Protein AF-A0A932GF82-F1 (afdb_monomer_lite)

Structure (mmCIF, N/CA/C/O backbone):
data_AF-A0A932GF82-F1
#
_entry.id   AF-A0A932GF82-F1
#
loop_
_atom_site.group_PDB
_atom_site.id
_atom_site.type_symbol
_atom_site.label_atom_id
_atom_site.label_alt_id
_atom_site.label_comp_id
_atom_site.label_asym_id
_atom_site.label_entity_id
_atom_site.label_seq_id
_atom_site.pdbx_PDB_ins_code
_atom_site.Cartn_x
_atom_site.Cartn_y
_atom_site.Cartn_z
_atom_site.occupancy
_atom_site.B_iso_or_equiv
_atom_site.auth_seq_id
_atom_site.auth_comp_id
_atom_site.auth_asym_id
_atom_site.auth_atom_id
_atom_site.pdbx_PDB_model_num
ATOM 1 N N . MET A 1 1 ? -33.566 8.924 21.864 1.00 50.59 1 MET A N 1
ATOM 2 C CA . MET A 1 1 ? -32.437 9.359 21.015 1.00 50.59 1 MET A CA 1
ATOM 3 C C . MET A 1 1 ? -31.172 8.900 21.712 1.00 50.59 1 MET A C 1
ATOM 5 O O . MET A 1 1 ? -31.029 9.195 22.888 1.00 50.59 1 MET A O 1
ATOM 9 N N . SER A 1 2 ? -30.337 8.097 21.062 1.00 61.16 2 SER A N 1
ATOM 10 C CA . SER A 1 2 ? -29.064 7.632 21.623 1.00 61.16 2 SER A CA 1
ATOM 11 C C . SER A 1 2 ? -28.004 8.714 21.428 1.00 61.16 2 SER A C 1
ATOM 13 O O . SER A 1 2 ? -27.697 9.072 20.293 1.00 61.16 2 SER A O 1
ATOM 15 N N . GLU A 1 3 ? -27.484 9.259 22.524 1.00 71.06 3 GLU A N 1
ATOM 16 C CA . GLU A 1 3 ? -26.398 10.238 22.507 1.00 71.06 3 GLU A CA 1
ATOM 17 C C . GLU A 1 3 ? -25.050 9.512 22.456 1.00 71.06 3 GLU A C 1
ATOM 19 O O . GLU A 1 3 ? -24.803 8.589 23.231 1.00 71.06 3 GLU A O 1
ATOM 24 N N . VAL A 1 4 ? -24.173 9.924 21.538 1.00 75.62 4 VAL A N 1
ATOM 25 C CA . VAL A 1 4 ? -22.788 9.444 21.505 1.00 75.62 4 VAL A CA 1
ATOM 26 C C . VAL A 1 4 ? -21.949 10.335 22.416 1.00 75.62 4 VAL A C 1
ATOM 28 O O . VAL A 1 4 ? -21.955 11.564 22.291 1.00 75.62 4 VAL A O 1
ATOM 31 N N . ILE A 1 5 ? -21.236 9.702 23.346 1.00 80.75 5 ILE A N 1
ATOM 32 C CA . ILE A 1 5 ? -20.314 10.350 24.276 1.00 80.75 5 ILE A CA 1
ATOM 33 C C . ILE A 1 5 ? -18.917 9.836 23.963 1.00 80.75 5 ILE A C 1
ATOM 35 O O . ILE A 1 5 ? -18.672 8.632 24.017 1.00 80.75 5 ILE A O 1
ATOM 39 N N . ASN A 1 6 ? -18.008 10.746 23.633 1.00 80.19 6 ASN A N 1
ATOM 40 C CA . ASN A 1 6 ? -16.603 10.404 23.487 1.00 80.19 6 ASN A CA 1
ATOM 41 C C . ASN A 1 6 ? -16.027 9.976 24.839 1.00 80.19 6 ASN A C 1
ATOM 43 O O . ASN A 1 6 ? -16.364 10.530 25.892 1.00 80.19 6 ASN A O 1
ATOM 47 N N . ALA A 1 7 ? -15.130 9.001 24.792 1.00 82.81 7 ALA A N 1
ATOM 48 C CA . ALA A 1 7 ? -14.485 8.452 25.966 1.00 82.81 7 ALA A CA 1
ATOM 49 C C . ALA A 1 7 ? -13.000 8.203 25.696 1.00 82.81 7 ALA A C 1
ATOM 51 O O . ALA A 1 7 ? -12.617 7.802 24.597 1.00 82.81 7 ALA A O 1
ATOM 52 N N . ILE A 1 8 ? -12.173 8.414 26.716 1.00 81.25 8 ILE A N 1
ATOM 53 C CA . ILE A 1 8 ? -10.731 8.174 26.685 1.00 81.25 8 ILE A CA 1
ATOM 54 C C . ILE A 1 8 ? -10.427 7.005 27.620 1.00 81.25 8 ILE A C 1
ATOM 56 O O . ILE A 1 8 ? -10.837 7.008 28.781 1.00 81.25 8 ILE A O 1
ATOM 60 N N . TYR A 1 9 ? -9.703 6.005 27.119 1.00 81.12 9 TYR A N 1
ATOM 61 C CA . TYR A 1 9 ? -9.178 4.925 27.951 1.00 81.12 9 TYR A CA 1
ATOM 62 C C . TYR A 1 9 ? -7.884 5.382 28.629 1.00 81.12 9 TYR A C 1
ATOM 64 O O . TYR A 1 9 ? -6.919 5.723 27.949 1.00 81.12 9 TYR A O 1
ATOM 72 N N . GLU A 1 10 ? -7.863 5.383 29.961 1.00 80.56 10 GLU A N 1
ATOM 73 C CA . GLU A 1 10 ? -6.721 5.869 30.751 1.00 80.56 10 GLU A CA 1
ATOM 74 C C . GLU A 1 10 ? -5.759 4.748 31.178 1.00 80.56 10 GLU A C 1
ATOM 76 O O . GLU A 1 10 ? -4.742 5.008 31.818 1.00 80.56 10 GLU A O 1
ATOM 81 N N . GLY A 1 11 ? -6.051 3.496 30.812 1.00 68.12 11 GLY A N 1
ATOM 82 C CA . GLY A 1 11 ? -5.336 2.325 31.321 1.00 68.12 11 GLY A CA 1
ATOM 83 C C . GLY A 1 11 ? -5.981 1.747 32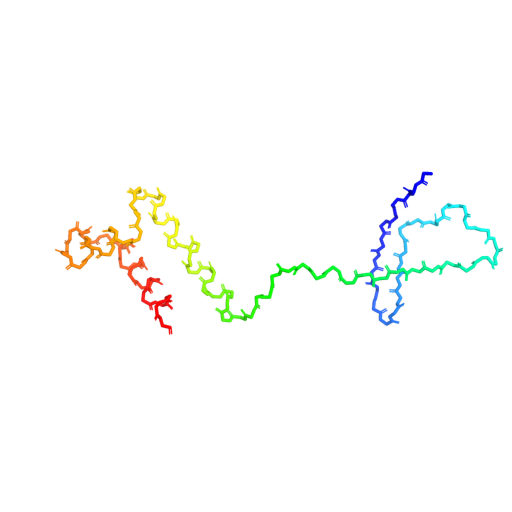.584 1.00 68.12 11 GLY A C 1
ATOM 84 O O . GLY A 1 11 ? -6.900 2.324 33.159 1.00 68.12 11 GLY A O 1
ATOM 85 N N . ASN A 1 12 ? -5.521 0.567 33.012 1.00 75.94 12 ASN A N 1
ATOM 86 C CA . ASN A 1 12 ? -5.965 -0.108 34.245 1.00 75.94 12 ASN A CA 1
ATOM 87 C C . ASN A 1 12 ? -7.489 -0.318 34.374 1.00 75.94 12 ASN A C 1
ATOM 89 O O . ASN A 1 12 ? -8.020 -0.358 35.480 1.00 75.94 12 ASN A O 1
ATOM 93 N N . GLY A 1 13 ? -8.205 -0.450 33.252 1.00 73.00 13 GLY A N 1
ATOM 94 C CA . GLY A 1 13 ? -9.662 -0.623 33.257 1.00 73.00 13 GLY A CA 1
ATOM 95 C C . GLY A 1 13 ? -10.463 0.658 33.520 1.00 73.00 13 GLY A C 1
ATOM 96 O O . GLY A 1 13 ? -11.676 0.574 33.700 1.00 73.00 13 GLY A O 1
ATOM 97 N N . LEU A 1 14 ? -9.821 1.832 33.520 1.00 75.25 14 LEU A N 1
ATOM 98 C CA . LEU A 1 14 ? -10.482 3.126 33.689 1.00 75.25 14 LEU A CA 1
ATOM 99 C C . LEU A 1 14 ? -10.806 3.775 32.339 1.00 75.25 14 LEU A C 1
ATOM 101 O O . LEU A 1 14 ? -9.976 3.834 31.428 1.00 75.25 14 LEU A O 1
ATOM 105 N N . VAL A 1 15 ? -12.028 4.293 32.227 1.00 82.25 15 VAL A N 1
ATOM 106 C CA . VAL A 1 15 ? -12.529 5.031 31.063 1.00 82.25 15 VAL A CA 1
ATOM 107 C C . VAL A 1 15 ? -13.083 6.365 31.549 1.00 82.25 15 VAL A C 1
ATOM 109 O O . VAL A 1 15 ? -13.990 6.391 32.381 1.00 82.25 15 VAL A O 1
ATOM 112 N N . ARG A 1 16 ? -12.563 7.472 31.013 1.00 81.50 16 ARG A N 1
ATOM 113 C CA . ARG A 1 16 ? -13.061 8.824 31.282 1.00 81.50 16 ARG A CA 1
ATOM 114 C C . ARG A 1 16 ? -14.001 9.258 30.167 1.00 81.50 16 ARG A C 1
ATOM 116 O O . ARG A 1 16 ? -13.605 9.284 29.005 1.00 81.50 16 ARG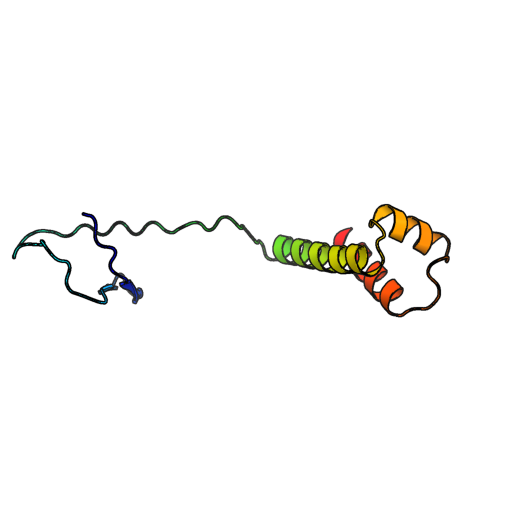 A O 1
ATOM 123 N N . LEU A 1 17 ? -15.226 9.629 30.520 1.00 85.56 17 LEU A N 1
ATOM 124 C CA . LEU A 1 17 ? -16.191 10.216 29.588 1.00 85.56 17 LEU A CA 1
ATOM 125 C C . LEU A 1 17 ? -15.948 11.729 29.476 1.00 85.56 17 LEU A C 1
ATOM 127 O O . LEU A 1 17 ? -15.636 12.373 30.475 1.00 85.56 17 LEU A O 1
ATOM 131 N N . GLU A 1 18 ? -16.102 12.307 28.282 1.00 83.62 18 GLU A N 1
ATOM 132 C CA . GLU A 1 18 ? -15.961 13.764 28.082 1.00 83.62 18 GLU A CA 1
ATOM 133 C C . GLU A 1 18 ? -17.082 14.576 28.746 1.00 83.62 18 GLU A C 1
ATOM 135 O O . GLU A 1 18 ? -16.917 15.761 29.028 1.00 83.62 18 GLU A O 1
ATOM 140 N N . LYS A 1 19 ? -18.229 13.940 28.993 1.00 82.88 19 LYS A N 1
ATOM 141 C CA . LYS A 1 19 ? -19.395 14.541 29.641 1.00 82.88 19 LYS A CA 1
ATOM 142 C C . LYS A 1 19 ? -20.163 13.497 30.438 1.00 82.88 19 LYS A C 1
ATOM 144 O O . LYS A 1 19 ? -20.070 12.299 30.165 1.00 82.88 19 LYS A O 1
ATOM 149 N N . GLU A 1 20 ? -20.929 13.974 31.412 1.00 79.94 20 GLU A N 1
ATOM 150 C CA . GLU A 1 20 ? -21.820 13.133 32.201 1.00 79.94 20 GLU A CA 1
ATOM 151 C C . GLU A 1 20 ? -22.935 12.562 31.306 1.00 79.94 20 GLU A C 1
ATOM 153 O O . GLU A 1 20 ? -23.532 13.308 30.519 1.00 79.94 20 GLU A O 1
ATOM 158 N N . PRO A 1 21 ? -23.205 11.247 31.371 1.00 78.31 21 PRO A N 1
ATOM 159 C CA . PRO A 1 21 ? -24.259 10.645 30.575 1.00 78.31 21 PRO A CA 1
ATOM 160 C C . PRO A 1 21 ? -25.627 11.160 31.015 1.00 78.31 21 PRO A C 1
ATOM 162 O O . PRO A 1 21 ? -26.013 11.052 32.179 1.00 78.31 21 PRO A O 1
ATOM 165 N N . GLN A 1 22 ? -26.387 11.696 30.063 1.00 75.69 22 GLN A N 1
ATOM 166 C CA . GLN A 1 22 ? -27.735 12.176 30.335 1.00 75.69 22 GLN A CA 1
ATOM 167 C C . GLN A 1 22 ? -28.696 11.001 30.532 1.00 75.69 22 GLN A C 1
ATOM 169 O O . GLN A 1 22 ? -28.660 10.010 29.803 1.00 75.69 22 GLN A O 1
ATOM 174 N N . GLY A 1 23 ? -29.592 11.128 31.511 1.00 75.81 23 GLY A N 1
ATOM 175 C CA . GLY A 1 23 ? -30.654 10.149 31.752 1.00 75.81 23 GLY A CA 1
ATOM 176 C C . GLY A 1 23 ? -30.269 8.960 32.635 1.00 75.81 23 GLY A C 1
ATOM 177 O O . GLY A 1 23 ? -31.117 8.098 32.843 1.00 75.81 23 GLY A O 1
ATOM 178 N N . VAL A 1 24 ? -29.051 8.927 33.188 1.00 74.19 24 VAL A N 1
ATOM 179 C CA . VAL A 1 24 ? -28.676 7.975 34.247 1.00 74.19 24 VAL A CA 1
ATOM 180 C C . VAL A 1 24 ? -29.104 8.556 35.590 1.00 74.19 24 VAL A C 1
ATOM 182 O O . VAL A 1 24 ? -28.657 9.636 35.976 1.00 74.19 24 VAL A O 1
ATOM 185 N N . LYS A 1 25 ? -29.993 7.869 36.311 1.00 77.88 25 LYS A N 1
ATOM 186 C CA . LYS A 1 25 ? -30.415 8.330 37.642 1.00 77.88 25 LYS A CA 1
ATOM 187 C C . LYS A 1 25 ? -29.363 7.989 38.702 1.00 77.88 25 LYS A C 1
ATOM 189 O O . LYS A 1 25 ? -28.617 7.019 38.537 1.00 77.88 25 LYS A O 1
ATOM 194 N N . PRO A 1 26 ? -29.336 8.715 39.838 1.00 69.94 26 PRO A N 1
ATOM 195 C CA . PRO A 1 26 ? -28.548 8.302 40.992 1.00 69.94 26 PRO A CA 1
ATOM 196 C C . PRO A 1 26 ? -28.838 6.833 41.336 1.00 69.94 26 PRO A C 1
ATOM 198 O O . PRO A 1 26 ? -29.999 6.437 41.424 1.00 69.94 26 PRO A O 1
ATOM 201 N N . HIS A 1 27 ? -27.781 6.040 41.532 1.00 71.00 27 HIS A N 1
ATOM 202 C CA . HIS A 1 27 ? -27.820 4.604 41.864 1.00 71.00 27 HIS A CA 1
ATOM 203 C C . HIS A 1 27 ? -28.178 3.629 40.725 1.00 71.00 27 HIS A C 1
ATOM 205 O O . HIS A 1 27 ? -28.246 2.422 40.971 1.00 71.00 27 HIS A O 1
ATOM 211 N N . GLU A 1 28 ? -28.340 4.090 39.483 1.00 74.88 28 GLU A N 1
ATOM 212 C CA . GLU A 1 28 ? -28.440 3.191 38.329 1.00 74.88 28 GLU A CA 1
ATOM 213 C C . GLU A 1 28 ? -27.055 2.710 37.870 1.00 74.88 28 GLU A C 1
ATOM 215 O O . GLU A 1 28 ? -26.065 3.442 37.891 1.00 74.88 28 GLU A O 1
ATOM 220 N N . ARG A 1 29 ? -26.968 1.437 37.469 1.00 61.72 29 ARG A N 1
ATOM 221 C CA . ARG A 1 29 ? -25.726 0.847 36.957 1.00 61.72 29 ARG A CA 1
ATOM 222 C C . ARG A 1 29 ? -25.610 1.124 35.463 1.00 61.72 29 ARG A C 1
ATOM 224 O O . ARG A 1 29 ? -26.442 0.659 34.689 1.00 61.72 29 ARG A O 1
ATOM 231 N N . LEU A 1 30 ? -24.547 1.814 35.061 1.00 70.44 30 LEU A N 1
ATOM 232 C CA . LEU A 1 30 ? -24.175 1.965 33.657 1.00 70.44 30 LEU A CA 1
ATOM 233 C C . LEU A 1 30 ? -23.347 0.751 33.208 1.00 70.44 30 LEU A C 1
ATOM 235 O O . LEU A 1 30 ? -22.316 0.447 33.808 1.00 70.44 30 LEU A O 1
ATOM 239 N N . ALA A 1 31 ? -23.781 0.066 32.149 1.00 63.72 31 ALA A N 1
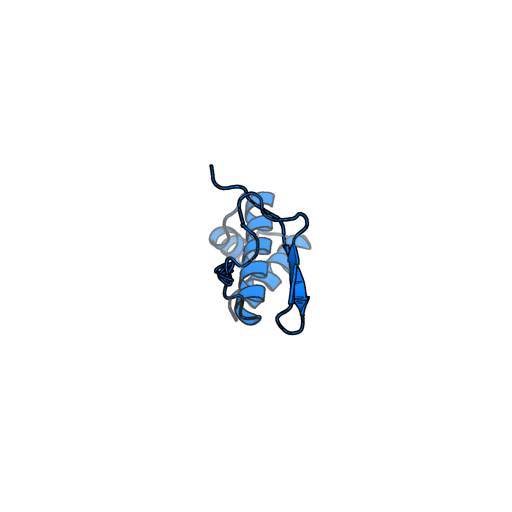ATOM 240 C CA . ALA A 1 31 ? -23.002 -0.986 31.499 1.00 63.72 31 ALA A CA 1
ATOM 241 C C . ALA A 1 31 ? -22.287 -0.411 30.268 1.00 63.72 31 ALA A C 1
ATOM 243 O O . ALA A 1 31 ? -22.939 0.056 29.335 1.00 63.72 31 ALA A O 1
ATOM 244 N N . ILE A 1 32 ? -20.952 -0.454 30.258 1.00 70.06 32 ILE A N 1
ATOM 245 C CA . ILE A 1 32 ? -20.134 -0.028 29.116 1.00 70.06 32 ILE A CA 1
ATOM 246 C C . ILE A 1 32 ? -19.685 -1.280 28.363 1.00 70.06 32 ILE A C 1
ATOM 248 O O . ILE A 1 32 ? -18.927 -2.091 28.892 1.00 70.06 32 ILE A O 1
ATOM 252 N N . LEU A 1 33 ? -20.142 -1.436 27.120 1.00 60.28 33 LEU A N 1
ATOM 253 C CA . LEU A 1 33 ? -19.653 -2.483 26.228 1.00 60.28 33 LEU A CA 1
ATOM 254 C C . LEU A 1 33 ? -18.448 -1.950 25.451 1.00 60.28 33 LEU A C 1
ATOM 256 O O . LEU A 1 33 ? -18.597 -1.210 24.481 1.00 60.28 33 LEU A O 1
ATOM 260 N N . ILE A 1 34 ? -17.248 -2.345 25.869 1.00 66.19 34 ILE A N 1
ATOM 261 C CA . ILE A 1 34 ? -16.037 -2.107 25.084 1.00 66.19 34 ILE A CA 1
ATOM 262 C C . ILE A 1 34 ? -15.978 -3.197 24.019 1.00 66.19 34 ILE A C 1
ATOM 264 O O . ILE A 1 34 ? -15.558 -4.322 24.284 1.00 66.19 34 ILE A O 1
ATOM 268 N N . VAL A 1 35 ? -16.421 -2.869 22.807 1.00 64.94 35 VAL A N 1
ATOM 269 C CA . VAL A 1 35 ? -16.152 -3.711 21.645 1.00 64.94 35 VAL A CA 1
ATOM 270 C C . VAL A 1 35 ? -14.783 -3.296 21.120 1.00 64.94 35 VAL A C 1
ATOM 272 O O . VAL A 1 35 ? -14.663 -2.184 20.601 1.00 64.94 35 VAL A O 1
ATOM 275 N N . PRO A 1 36 ? -13.735 -4.132 21.229 1.00 56.59 36 PRO A N 1
ATOM 276 C CA . PRO A 1 36 ? -12.548 -3.903 20.432 1.00 56.59 36 PRO A CA 1
ATOM 277 C C . PRO A 1 36 ? -12.999 -4.002 18.978 1.00 56.59 36 PRO A C 1
ATOM 279 O O . PRO A 1 36 ? -13.305 -5.090 18.486 1.00 56.59 36 PRO A O 1
ATOM 282 N N . ILE A 1 37 ? -13.098 -2.859 18.298 1.00 48.75 37 ILE A N 1
ATOM 283 C CA . ILE A 1 37 ? -13.246 -2.850 16.851 1.00 48.75 37 ILE A CA 1
ATOM 284 C C . ILE A 1 37 ? -11.983 -3.539 16.350 1.00 48.75 37 ILE A C 1
ATOM 286 O O . ILE A 1 37 ? -10.900 -2.955 16.344 1.00 48.75 37 ILE A O 1
ATOM 290 N N . ARG A 1 38 ? -12.101 -4.813 15.966 1.00 47.94 38 ARG A N 1
ATOM 291 C CA . ARG A 1 38 ? -11.116 -5.428 15.090 1.00 47.94 38 ARG A CA 1
ATOM 292 C C . ARG A 1 38 ? -11.266 -4.677 13.782 1.00 47.94 38 ARG A C 1
ATOM 294 O O . ARG A 1 38 ? -12.080 -5.053 12.945 1.00 47.94 38 ARG A O 1
ATOM 301 N N . VAL A 1 39 ? -10.536 -3.574 13.630 1.00 50.16 39 VAL A N 1
ATOM 302 C CA . VAL A 1 39 ? -10.267 -3.044 12.303 1.00 50.16 39 VAL A CA 1
ATOM 303 C C . VAL A 1 39 ? -9.525 -4.182 11.630 1.00 50.16 39 VAL A C 1
ATOM 305 O O . VAL A 1 39 ? -8.374 -4.468 11.953 1.00 50.16 39 VAL A O 1
ATOM 308 N N . SER A 1 40 ? -10.240 -4.938 10.807 1.00 51.03 40 SER A N 1
ATOM 309 C CA . SER A 1 40 ? -9.685 -6.046 10.060 1.00 51.03 40 SER A CA 1
ATOM 310 C C . SER A 1 40 ? -8.686 -5.473 9.070 1.00 51.03 40 SER A C 1
ATOM 312 O O . SER A 1 40 ? -9.007 -5.142 7.934 1.00 51.03 40 SER A O 1
ATOM 314 N N . LYS A 1 41 ? -7.449 -5.364 9.531 1.00 43.84 41 LYS A N 1
ATOM 315 C CA . LYS A 1 41 ? -6.277 -5.599 8.717 1.00 43.84 41 LYS A CA 1
ATOM 316 C C . LYS A 1 41 ? -5.293 -6.311 9.624 1.00 43.84 41 LYS A C 1
ATOM 318 O O . LYS A 1 41 ? -4.529 -5.687 10.351 1.00 43.84 41 LYS A O 1
ATOM 323 N N . GLU A 1 42 ? -5.369 -7.639 9.620 1.00 44.53 42 GLU A N 1
ATOM 324 C CA . GLU A 1 42 ? -4.282 -8.502 10.078 1.00 44.53 42 GLU A CA 1
ATOM 325 C C . GLU A 1 42 ? -3.053 -8.204 9.211 1.00 44.53 42 GLU A C 1
ATOM 327 O O . GLU A 1 42 ? -2.755 -8.881 8.229 1.00 44.53 42 GLU A O 1
ATOM 332 N N . LEU A 1 43 ? -2.368 -7.116 9.536 1.00 51.12 43 LEU A N 1
ATOM 333 C CA . LEU A 1 43 ? -1.049 -6.809 9.039 1.00 51.12 43 LEU A CA 1
ATOM 334 C C . LEU A 1 43 ? -0.085 -7.549 9.955 1.00 51.12 43 LEU A C 1
ATOM 336 O O . LEU A 1 43 ? 0.492 -6.966 10.870 1.00 51.12 43 LEU A O 1
ATOM 340 N N . SER A 1 44 ? 0.090 -8.851 9.721 1.00 51.97 44 SER A N 1
ATOM 341 C CA . SER A 1 44 ? 1.370 -9.440 10.098 1.00 51.97 44 SER A CA 1
ATOM 342 C C . SER A 1 44 ? 2.474 -8.607 9.412 1.00 51.97 44 SER A C 1
ATOM 344 O O . SER A 1 44 ? 2.259 -8.124 8.295 1.00 51.97 44 SER A O 1
ATOM 346 N N . PRO A 1 45 ? 3.620 -8.340 10.061 1.00 54.09 45 PRO A N 1
ATOM 347 C CA . PRO A 1 45 ? 4.653 -7.439 9.526 1.00 54.09 45 PRO A CA 1
ATOM 348 C C . PRO A 1 45 ? 5.122 -7.844 8.116 1.00 54.09 45 PRO A C 1
ATOM 350 O O . PRO A 1 45 ? 5.368 -6.995 7.263 1.00 54.09 45 PRO A O 1
ATOM 353 N N . GLU A 1 46 ? 5.112 -9.144 7.831 1.00 56.16 46 GLU A N 1
ATOM 354 C CA . GLU A 1 46 ? 5.279 -9.746 6.502 1.00 56.16 46 GLU A CA 1
ATOM 355 C C . GLU A 1 46 ? 4.198 -9.313 5.475 1.00 56.16 46 GLU A C 1
ATOM 357 O O . GLU A 1 46 ? 4.523 -8.900 4.360 1.00 56.16 46 GLU A O 1
ATOM 362 N N . LYS A 1 47 ? 2.908 -9.295 5.847 1.00 55.56 47 LYS A N 1
ATOM 363 C CA . LYS A 1 47 ? 1.794 -8.827 4.994 1.00 55.56 47 LYS A CA 1
ATOM 364 C C . LYS A 1 47 ? 1.783 -7.306 4.827 1.00 55.56 47 LYS A C 1
ATOM 366 O O . LYS A 1 47 ? 1.324 -6.811 3.792 1.00 55.56 47 LYS A O 1
ATOM 371 N N . ALA A 1 48 ? 2.285 -6.562 5.815 1.00 61.31 48 ALA A N 1
ATOM 372 C CA . ALA A 1 48 ? 2.474 -5.114 5.731 1.00 61.31 48 ALA A CA 1
ATOM 373 C C . ALA A 1 48 ? 3.532 -4.749 4.683 1.00 61.31 48 ALA A C 1
ATOM 375 O O . ALA A 1 48 ? 3.274 -3.885 3.842 1.00 61.31 48 ALA A O 1
ATOM 376 N N . GLY A 1 49 ? 4.658 -5.473 4.669 1.00 75.44 49 GLY A N 1
ATOM 377 C CA . GLY A 1 49 ? 5.696 -5.336 3.647 1.00 75.44 49 GLY A CA 1
ATOM 378 C C . GLY A 1 49 ? 5.155 -5.599 2.243 1.00 75.44 49 GLY A C 1
ATOM 379 O O . GLY A 1 49 ? 5.209 -4.719 1.387 1.00 75.44 49 GLY A O 1
ATOM 380 N N . ALA A 1 50 ? 4.522 -6.756 2.025 1.00 81.69 50 ALA A N 1
ATOM 381 C CA . ALA A 1 50 ? 3.969 -7.114 0.716 1.00 81.69 50 ALA A CA 1
ATOM 382 C C . ALA A 1 50 ? 2.880 -6.137 0.232 1.00 81.69 50 ALA A C 1
ATOM 384 O O . ALA A 1 50 ? 2.779 -5.848 -0.959 1.00 81.69 50 ALA A O 1
ATOM 385 N N . SER A 1 51 ? 2.061 -5.601 1.142 1.00 83.31 51 SER A N 1
ATOM 386 C CA . SER A 1 51 ? 1.053 -4.592 0.787 1.00 83.31 51 SER A CA 1
ATOM 387 C C . SER A 1 51 ? 1.689 -3.264 0.374 1.00 83.31 51 SER A C 1
ATOM 389 O O . SER A 1 51 ? 1.246 -2.656 -0.596 1.00 83.31 51 SER A O 1
ATOM 391 N N . SER A 1 52 ? 2.741 -2.829 1.074 1.00 85.25 52 SER A N 1
ATOM 392 C CA . SER A 1 52 ? 3.477 -1.613 0.720 1.00 85.25 52 SER A CA 1
ATOM 393 C C . SER A 1 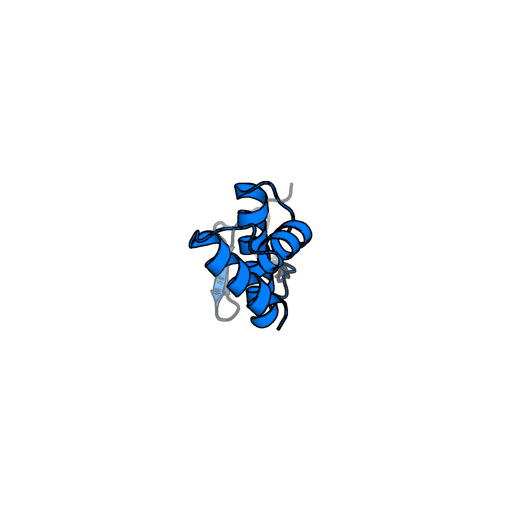52 ? 4.199 -1.753 -0.623 1.00 85.25 52 SER A C 1
ATOM 395 O O . SER A 1 52 ? 4.155 -0.829 -1.432 1.00 85.25 52 SER A O 1
ATOM 397 N N . LEU A 1 53 ? 4.798 -2.916 -0.899 1.00 87.38 53 LEU A N 1
ATOM 398 C CA . LEU A 1 53 ? 5.436 -3.206 -2.187 1.00 87.38 53 LEU A CA 1
ATOM 399 C C . LEU A 1 53 ? 4.427 -3.162 -3.341 1.00 87.38 53 LEU A C 1
ATOM 401 O O . LEU A 1 53 ? 4.685 -2.510 -4.348 1.00 87.38 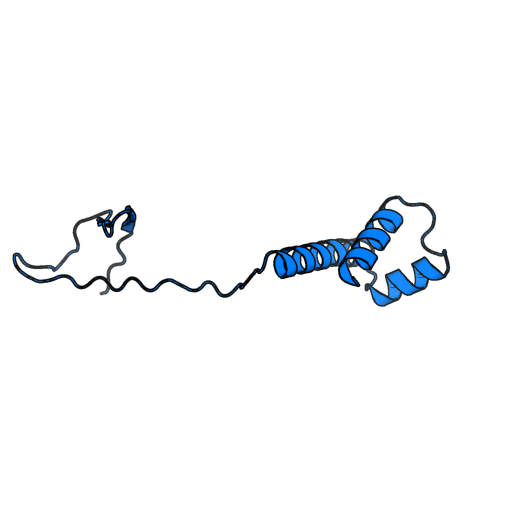53 LEU A O 1
ATOM 405 N N . ARG A 1 54 ? 3.244 -3.773 -3.174 1.00 89.69 54 ARG A N 1
ATOM 406 C CA . ARG A 1 54 ? 2.164 -3.703 -4.177 1.00 89.69 54 ARG A CA 1
ATOM 407 C C . ARG A 1 54 ? 1.701 -2.273 -4.440 1.00 89.69 54 ARG A C 1
ATOM 409 O O . ARG A 1 54 ? 1.514 -1.906 -5.591 1.00 89.69 54 ARG A O 1
ATOM 416 N N . GLN A 1 55 ? 1.560 -1.459 -3.395 1.00 90.31 55 GLN A N 1
ATOM 417 C CA . GLN A 1 55 ? 1.155 -0.061 -3.544 1.00 90.31 55 GLN A CA 1
ATOM 418 C C . GLN A 1 55 ? 2.218 0.774 -4.274 1.00 90.31 55 GLN A C 1
ATOM 420 O O . GLN A 1 55 ? 1.881 1.642 -5.075 1.00 90.31 55 GLN A O 1
ATOM 425 N N . GLN A 1 56 ? 3.503 0.504 -4.028 1.00 89.31 56 GLN A N 1
ATOM 426 C CA . GLN A 1 56 ? 4.586 1.153 -4.765 1.00 89.31 56 GLN A CA 1
ATOM 427 C C . GLN A 1 56 ? 4.596 0.732 -6.237 1.00 89.31 56 GLN A C 1
ATOM 429 O O . GLN A 1 56 ? 4.698 1.605 -7.093 1.00 89.31 56 GLN A O 1
ATOM 434 N N . LEU A 1 57 ? 4.429 -0.564 -6.536 1.00 89.50 57 LEU A N 1
ATOM 435 C CA . LEU A 1 57 ? 4.314 -1.064 -7.913 1.00 89.50 57 LEU A CA 1
ATOM 436 C C . LEU A 1 57 ? 3.134 -0.422 -8.651 1.00 89.50 57 LEU A C 1
ATOM 438 O O . LEU A 1 57 ? 3.326 0.063 -9.760 1.00 89.50 57 LEU A O 1
ATOM 442 N N . GLN A 1 58 ? 1.969 -0.308 -8.008 1.00 90.38 58 GLN A N 1
ATOM 443 C CA . GLN A 1 58 ? 0.806 0.378 -8.579 1.00 90.38 58 GLN A CA 1
ATOM 444 C C . GLN A 1 58 ? 1.111 1.844 -8.939 1.00 90.38 58 GLN A C 1
ATOM 446 O O . GLN A 1 58 ? 0.684 2.336 -9.979 1.00 90.38 58 GLN A O 1
ATOM 451 N N . GLY A 1 59 ? 1.925 2.539 -8.137 1.00 90.81 59 GLY A N 1
ATOM 452 C CA . GLY A 1 59 ? 2.375 3.895 -8.464 1.00 90.81 59 GLY A CA 1
ATOM 453 C C . GLY A 1 59 ? 3.220 3.977 -9.744 1.00 90.81 59 GLY A C 1
ATOM 454 O O . GLY A 1 59 ? 3.165 4.986 -10.448 1.00 90.81 59 GLY A O 1
ATOM 455 N N . PHE A 1 60 ? 3.980 2.928 -10.080 1.00 88.75 60 PHE A N 1
ATOM 456 C CA . PHE A 1 60 ? 4.662 2.830 -11.376 1.00 88.75 60 PHE A CA 1
ATOM 457 C C . PHE A 1 60 ? 3.673 2.534 -12.503 1.00 88.75 60 PHE A C 1
ATOM 459 O O . PHE A 1 60 ? 3.779 3.147 -13.564 1.00 88.75 60 PHE A O 1
ATOM 466 N N . GLU A 1 61 ? 2.699 1.653 -12.270 1.00 89.00 61 GLU A N 1
ATOM 467 C CA . GLU A 1 61 ? 1.677 1.337 -13.271 1.00 89.00 61 GLU A CA 1
ATOM 468 C C . GLU A 1 61 ? 0.884 2.583 -13.674 1.00 89.00 61 GLU A C 1
ATOM 470 O O . GLU A 1 61 ? 0.721 2.858 -14.859 1.00 89.00 61 GLU A O 1
ATOM 475 N N . GLU A 1 62 ? 0.483 3.398 -12.698 1.00 91.50 62 GLU A N 1
ATOM 476 C CA . GLU A 1 62 ? -0.213 4.665 -12.929 1.00 91.50 62 GLU A CA 1
ATOM 477 C C . GLU A 1 62 ? 0.689 5.699 -13.621 1.00 91.50 62 GLU A C 1
ATOM 479 O O . GLU A 1 62 ? 0.276 6.333 -14.594 1.00 91.50 62 GLU A O 1
ATOM 484 N N . ARG A 1 63 ? 1.942 5.853 -13.162 1.00 89.62 63 ARG A N 1
ATOM 485 C CA . ARG A 1 63 ? 2.891 6.839 -13.714 1.00 89.62 63 ARG A CA 1
ATOM 486 C C . ARG A 1 63 ? 3.227 6.576 -15.180 1.00 89.62 63 ARG A C 1
ATOM 488 O O . ARG A 1 63 ? 3.381 7.525 -15.944 1.00 89.62 63 ARG A O 1
ATOM 495 N N . TYR A 1 64 ? 3.384 5.311 -15.549 1.00 87.69 64 TYR A N 1
ATOM 496 C CA . TYR A 1 64 ? 3.807 4.911 -16.889 1.00 87.69 64 TYR A CA 1
ATOM 497 C C . TYR A 1 64 ? 2.648 4.391 -17.749 1.00 87.69 64 TYR A C 1
ATOM 499 O O . TYR A 1 64 ? 2.857 4.151 -18.934 1.00 87.69 64 TYR A O 1
ATOM 507 N N . SER A 1 65 ? 1.437 4.258 -17.187 1.00 90.12 65 SER A N 1
ATOM 508 C CA . SER A 1 65 ? 0.262 3.658 -17.842 1.00 90.12 65 SER A CA 1
ATOM 509 C C . SER A 1 65 ? 0.552 2.268 -18.423 1.00 90.12 65 SER A C 1
ATOM 511 O O . SER A 1 65 ? 0.172 1.961 -19.551 1.00 90.12 65 SER A O 1
ATOM 513 N N . LEU A 1 66 ? 1.263 1.443 -17.653 1.00 86.56 66 LEU A N 1
ATOM 514 C CA . LEU A 1 66 ? 1.670 0.085 -18.020 1.00 86.56 66 LEU A CA 1
ATOM 515 C C . LEU A 1 66 ? 1.371 -0.856 -16.859 1.00 86.56 66 LEU A C 1
ATOM 517 O O . LEU A 1 66 ? 1.817 -0.599 -15.748 1.00 86.56 66 LEU A O 1
ATOM 521 N N . GLU A 1 67 ? 0.685 -1.967 -17.101 1.00 85.56 67 GLU A N 1
ATOM 522 C CA . GLU A 1 67 ? 0.4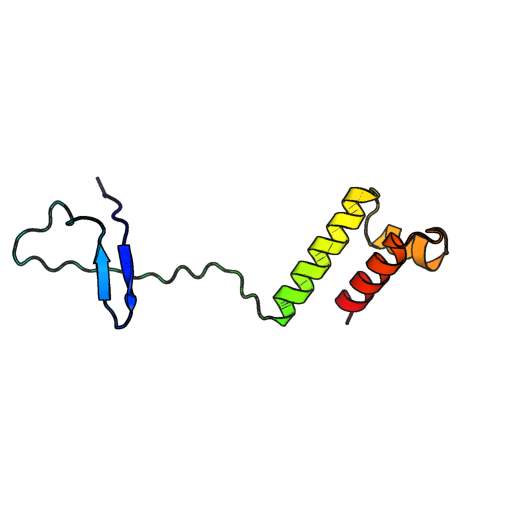74 -2.976 -16.057 1.00 85.56 67 GLU A CA 1
ATOM 523 C C . GLU A 1 67 ? 1.766 -3.759 -15.767 1.00 85.56 67 GLU A C 1
ATOM 525 O O . GLU A 1 67 ? 2.598 -3.960 -16.655 1.00 85.56 67 GLU A O 1
ATOM 530 N N . THR A 1 68 ? 1.924 -4.273 -14.543 1.00 84.56 68 THR A N 1
ATOM 531 C CA . THR A 1 68 ? 3.100 -5.046 -14.096 1.00 84.56 68 THR A CA 1
ATOM 532 C C . THR A 1 68 ? 3.547 -6.144 -15.081 1.00 84.56 68 THR A C 1
ATOM 534 O O . THR A 1 68 ? 4.753 -6.244 -15.322 1.00 84.56 68 THR A O 1
ATOM 537 N N . PRO A 1 69 ? 2.657 -6.951 -15.702 1.00 86.50 69 PRO A N 1
ATOM 538 C CA . PRO A 1 69 ? 3.071 -7.951 -16.691 1.00 86.50 69 PRO A CA 1
ATOM 539 C C . PRO A 1 69 ? 3.723 -7.340 -17.939 1.00 86.50 69 PRO A C 1
ATOM 541 O O . PRO A 1 69 ? 4.695 -7.883 -18.467 1.00 86.50 69 PRO A O 1
ATOM 544 N N . GLU A 1 70 ? 3.216 -6.199 -18.403 1.00 85.88 70 GLU A N 1
ATOM 545 C CA . GLU A 1 70 ? 3.761 -5.479 -19.553 1.00 85.88 70 GLU A CA 1
ATOM 546 C C . GLU A 1 70 ? 5.085 -4.793 -19.196 1.00 85.88 70 GLU A C 1
ATOM 548 O O . GLU A 1 70 ? 6.052 -4.841 -19.960 1.00 85.88 70 GLU A O 1
ATOM 553 N N . PHE A 1 71 ? 5.151 -4.238 -17.989 1.00 87.69 71 PHE A N 1
ATOM 554 C CA . PHE A 1 71 ? 6.353 -3.669 -17.396 1.00 87.69 71 PHE A CA 1
ATOM 555 C C . PHE A 1 71 ? 7.481 -4.714 -17.317 1.00 87.69 71 PHE A C 1
ATOM 557 O O . PHE A 1 71 ? 8.606 -4.477 -17.760 1.00 87.69 71 PHE A O 1
ATOM 564 N N . TYR A 1 72 ? 7.160 -5.920 -16.850 1.00 87.75 72 TYR A N 1
ATOM 565 C CA . TYR A 1 72 ? 8.097 -7.038 -16.779 1.00 87.75 72 TYR A CA 1
ATOM 566 C C . TYR A 1 72 ? 8.548 -7.515 -18.161 1.00 87.75 72 TYR A C 1
ATOM 568 O O . TYR A 1 72 ? 9.743 -7.709 -18.387 1.00 87.75 72 TYR A O 1
ATOM 576 N N . ALA A 1 73 ? 7.620 -7.637 -19.114 1.00 87.81 73 ALA A N 1
ATOM 577 C CA . ALA A 1 73 ? 7.947 -8.043 -20.477 1.00 87.81 73 ALA A CA 1
ATOM 578 C C . ALA A 1 73 ? 8.930 -7.071 -21.153 1.00 87.81 73 ALA A C 1
ATOM 580 O O . ALA A 1 73 ? 9.900 -7.511 -21.770 1.00 87.81 73 ALA A O 1
ATOM 581 N N . ARG A 1 74 ? 8.710 -5.758 -21.013 1.00 85.81 74 ARG A N 1
ATOM 582 C CA . ARG A 1 74 ? 9.594 -4.717 -21.566 1.00 85.81 74 ARG A CA 1
ATOM 583 C C . ARG A 1 74 ? 10.938 -4.651 -20.833 1.00 85.81 74 ARG A C 1
ATOM 585 O O . ARG A 1 74 ? 11.968 -4.463 -21.475 1.00 85.81 74 ARG A O 1
ATOM 592 N N . PHE A 1 75 ? 10.952 -4.855 -19.512 1.00 85.50 75 PHE A N 1
ATOM 593 C CA . PHE A 1 75 ? 12.185 -4.912 -18.717 1.00 85.50 75 PHE A CA 1
ATOM 594 C C . PHE A 1 75 ? 13.105 -6.058 -19.164 1.00 85.50 75 PHE A C 1
ATOM 596 O O . PHE A 1 75 ? 14.277 -5.821 -19.444 1.00 85.50 75 PHE A O 1
ATOM 603 N N . ILE A 1 76 ? 12.573 -7.276 -19.328 1.00 85.38 76 ILE A N 1
ATOM 604 C CA . ILE A 1 76 ? 13.349 -8.445 -19.786 1.00 85.38 76 ILE A CA 1
ATOM 605 C C . ILE A 1 76 ? 13.871 -8.273 -21.219 1.00 85.38 76 ILE A C 1
ATOM 607 O O . ILE A 1 76 ? 14.952 -8.758 -21.548 1.00 85.38 76 ILE A O 1
ATOM 611 N N . LYS A 1 77 ? 13.130 -7.561 -22.074 1.00 88.06 77 LYS A N 1
ATOM 612 C CA . LYS A 1 77 ? 13.563 -7.234 -23.440 1.00 88.06 77 LYS A CA 1
ATOM 613 C C . LYS A 1 77 ? 14.584 -6.092 -23.510 1.00 88.06 77 LYS A C 1
ATOM 615 O O . LYS A 1 77 ? 15.103 -5.827 -24.591 1.00 88.06 77 LYS A O 1
ATOM 620 N N . GLY A 1 78 ? 14.870 -5.414 -22.395 1.00 85.94 78 GLY A N 1
ATOM 621 C CA . GLY A 1 78 ? 15.750 -4.242 -22.363 1.00 85.94 78 GLY A CA 1
ATOM 622 C C . GLY A 1 78 ? 15.133 -2.982 -22.987 1.00 85.94 78 GLY A C 1
ATOM 623 O O . GLY A 1 78 ? 15.850 -2.044 -23.314 1.00 85.94 78 GLY A O 1
ATOM 624 N N . GLU A 1 79 ? 13.808 -2.938 -23.149 1.00 87.81 79 GLU A N 1
ATOM 625 C CA . GLU A 1 79 ? 13.077 -1.852 -23.829 1.00 87.81 79 GLU A CA 1
ATOM 626 C C . GLU A 1 79 ? 12.750 -0.666 -22.904 1.00 87.81 79 GLU A C 1
ATOM 628 O O . GLU A 1 79 ? 12.191 0.337 -23.341 1.00 87.81 79 GLU A O 1
ATOM 633 N N . MET A 1 80 ? 13.088 -0.774 -21.618 1.00 80.94 80 MET A N 1
ATOM 634 C CA . MET A 1 80 ? 12.844 0.262 -20.612 1.00 80.94 80 MET A CA 1
ATOM 635 C C . MET A 1 80 ? 13.897 1.383 -20.643 1.00 80.94 80 MET A C 1
ATOM 637 O O . MET A 1 80 ? 13.622 2.506 -20.237 1.00 80.94 80 MET A O 1
ATOM 641 N N . GLY A 1 81 ? 15.097 1.118 -21.168 1.00 79.12 81 GLY A N 1
ATOM 642 C CA . GLY A 1 81 ? 16.218 2.058 -21.098 1.00 79.12 81 GLY A CA 1
ATOM 643 C C . GLY A 1 81 ? 16.763 2.239 -19.673 1.00 79.12 81 GLY A C 1
ATOM 644 O O . GLY A 1 81 ? 16.423 1.493 -18.756 1.00 79.12 81 GLY A O 1
ATOM 645 N N . ASP A 1 82 ? 17.605 3.255 -19.481 1.00 80.19 82 ASP A N 1
ATOM 646 C CA . ASP A 1 82 ? 18.470 3.372 -18.292 1.00 80.19 82 ASP A CA 1
ATOM 647 C C . ASP A 1 82 ? 17.898 4.258 -17.171 1.00 80.19 82 ASP A C 1
ATOM 649 O O . ASP A 1 82 ? 18.633 4.771 -16.321 1.00 80.19 82 ASP A O 1
ATOM 653 N N . SER A 1 83 ? 16.581 4.491 -17.152 1.00 88.06 83 SER A N 1
ATOM 654 C CA . SER A 1 83 ? 15.990 5.302 -16.084 1.00 88.06 83 SER A CA 1
ATOM 655 C C . SER A 1 83 ? 16.117 4.595 -14.737 1.00 88.06 83 SER A C 1
ATOM 657 O O . SER A 1 83 ? 15.803 3.411 -14.589 1.00 88.06 83 SER A O 1
ATOM 659 N N . ARG A 1 84 ? 16.497 5.366 -13.713 1.00 83.06 84 ARG A N 1
ATOM 660 C CA . ARG A 1 84 ? 16.544 4.907 -12.319 1.00 83.06 84 ARG A CA 1
ATOM 661 C C . ARG A 1 84 ? 15.208 4.304 -11.870 1.00 83.06 84 ARG A C 1
ATOM 663 O O . ARG A 1 84 ? 15.211 3.375 -11.067 1.00 83.06 84 ARG A O 1
ATOM 670 N N . ASP A 1 85 ? 14.094 4.797 -12.401 1.00 86.56 85 ASP A N 1
ATOM 671 C CA . ASP A 1 85 ? 12.751 4.306 -12.086 1.00 86.56 85 ASP A CA 1
ATOM 672 C C . ASP A 1 85 ? 12.591 2.808 -12.395 1.00 86.56 85 ASP A C 1
ATOM 674 O O . ASP A 1 85 ? 12.013 2.083 -11.588 1.00 86.56 85 ASP A O 1
ATOM 678 N N . PHE A 1 86 ? 13.165 2.314 -13.495 1.00 86.75 86 PHE A N 1
ATOM 679 C CA . PHE A 1 86 ? 13.054 0.904 -13.890 1.00 86.75 86 PHE A CA 1
ATOM 680 C C . PHE A 1 86 ? 13.901 -0.019 -13.013 1.00 86.75 86 PHE A C 1
ATOM 682 O O . PHE A 1 86 ? 13.485 -1.135 -12.709 1.00 86.75 86 PHE A O 1
ATOM 689 N N . ILE A 1 87 ? 15.049 0.474 -12.537 1.00 86.88 87 ILE A N 1
ATOM 690 C CA . ILE A 1 87 ? 15.901 -0.234 -11.571 1.00 86.88 87 ILE A CA 1
ATOM 691 C C . ILE A 1 87 ? 15.172 -0.372 -10.227 1.00 86.88 87 ILE A C 1
ATOM 693 O O . ILE A 1 87 ? 15.170 -1.443 -9.622 1.00 86.88 87 ILE A O 1
ATOM 697 N N . VAL A 1 88 ? 14.526 0.704 -9.767 1.00 89.56 88 VAL A N 1
ATOM 698 C CA . VAL A 1 88 ? 13.746 0.699 -8.521 1.00 89.56 88 VAL A CA 1
ATOM 699 C C . VAL A 1 88 ? 12.536 -0.225 -8.644 1.00 89.56 88 VAL A C 1
ATOM 701 O O . VAL A 1 88 ? 12.312 -1.052 -7.763 1.00 89.56 88 VAL A O 1
ATOM 704 N N . TRP A 1 89 ? 11.789 -0.127 -9.745 1.00 92.62 89 TRP A N 1
ATOM 705 C CA . TRP A 1 89 ? 10.646 -0.995 -10.011 1.00 92.62 89 TRP A CA 1
ATOM 706 C C . TRP A 1 89 ? 11.039 -2.481 -10.017 1.00 92.62 89 TRP A C 1
ATOM 708 O O . TRP A 1 89 ? 10.389 -3.284 -9.347 1.00 92.62 89 TRP A O 1
ATOM 718 N N . ALA A 1 90 ? 12.137 -2.844 -10.690 1.00 88.94 90 ALA A N 1
ATOM 719 C CA . ALA A 1 90 ? 12.614 -4.226 -10.746 1.00 88.94 90 ALA A CA 1
ATOM 720 C C . ALA A 1 90 ? 12.967 -4.766 -9.350 1.00 88.94 90 ALA A C 1
ATOM 722 O O . ALA A 1 90 ? 12.559 -5.872 -8.998 1.00 88.94 90 ALA A O 1
ATOM 723 N N . GLY A 1 91 ? 13.637 -3.958 -8.520 1.00 89.12 91 GLY A N 1
ATOM 724 C CA . GLY A 1 91 ? 13.946 -4.329 -7.137 1.00 89.12 91 GLY A CA 1
ATOM 725 C C . GLY A 1 91 ? 12.697 -4.531 -6.271 1.00 89.12 91 GLY A C 1
ATOM 726 O O . GLY A 1 91 ? 12.634 -5.477 -5.487 1.00 89.12 91 GLY A O 1
ATOM 727 N N . LEU A 1 92 ? 11.673 -3.685 -6.429 1.00 89.81 92 LEU A N 1
ATOM 728 C CA . LEU A 1 92 ? 10.391 -3.846 -5.729 1.00 89.81 92 LEU A CA 1
ATOM 729 C C . LEU A 1 92 ? 9.655 -5.117 -6.168 1.00 89.81 92 LEU A C 1
ATOM 731 O O . LEU A 1 92 ? 9.080 -5.816 -5.331 1.00 89.81 92 LEU A O 1
ATOM 735 N N . HIS A 1 93 ? 9.687 -5.422 -7.467 1.00 89.00 93 HIS A N 1
ATOM 736 C CA . HIS A 1 93 ? 9.065 -6.613 -8.031 1.00 89.00 93 HIS A CA 1
ATOM 737 C C . HIS A 1 93 ? 9.757 -7.900 -7.548 1.00 89.00 93 HIS A C 1
ATOM 739 O O . HIS A 1 93 ? 9.076 -8.826 -7.112 1.00 89.00 93 HIS A O 1
ATOM 745 N N . GLU A 1 94 ? 11.095 -7.949 -7.529 1.00 88.62 94 GLU A N 1
ATOM 746 C CA . GLU A 1 94 ? 11.847 -9.091 -6.981 1.00 88.62 94 GLU A CA 1
ATOM 747 C C . GLU A 1 94 ? 11.588 -9.308 -5.484 1.00 88.62 94 GLU A C 1
ATOM 749 O O . GLU A 1 94 ? 11.427 -10.445 -5.041 1.00 88.62 94 GLU A O 1
ATOM 754 N N . LEU A 1 95 ? 11.510 -8.229 -4.697 1.00 87.75 95 LEU A N 1
ATOM 755 C CA . LEU A 1 95 ? 11.196 -8.310 -3.267 1.00 87.75 95 LEU A CA 1
ATOM 756 C C . LEU A 1 95 ? 9.780 -8.831 -2.998 1.00 87.75 95 LEU A C 1
ATOM 758 O O . LEU A 1 95 ? 9.562 -9.448 -1.960 1.00 87.75 95 LEU A O 1
ATOM 762 N N . LEU A 1 96 ? 8.829 -8.586 -3.904 1.00 87.00 96 LEU A N 1
ATOM 763 C CA . LEU A 1 96 ? 7.456 -9.078 -3.782 1.00 87.00 96 LEU A CA 1
ATOM 764 C C . LEU A 1 96 ? 7.311 -10.554 -4.194 1.00 87.00 96 LEU A C 1
ATOM 766 O O . LEU A 1 96 ? 6.387 -11.216 -3.726 1.00 87.00 96 LEU A O 1
ATOM 770 N N . GLN A 1 97 ? 8.179 -11.054 -5.082 1.00 82.38 97 GLN A N 1
ATOM 771 C CA . GLN A 1 97 ? 8.170 -12.453 -5.532 1.00 82.38 97 GLN A CA 1
ATOM 772 C C . GLN A 1 97 ? 8.920 -13.421 -4.601 1.00 82.38 97 GLN A C 1
ATOM 774 O O . GLN A 1 97 ? 8.814 -14.634 -4.790 1.00 82.38 97 GLN A O 1
ATOM 779 N N . ARG A 1 98 ? 9.671 -12.903 -3.624 1.00 65.94 98 ARG A N 1
ATOM 780 C CA . ARG A 1 98 ? 10.314 -13.686 -2.558 1.00 65.94 98 ARG A CA 1
ATOM 781 C C . ARG A 1 98 ? 9.336 -14.073 -1.455 1.00 65.94 98 ARG A C 1
ATOM 783 O O . ARG A 1 98 ? 9.503 -15.202 -0.944 1.00 65.94 98 ARG A O 1
#

Radius of gyration: 25.6 Å; chains: 1; bounding box: 51×28×66 Å

Secondary structure (DSSP, 8-state):
-PPP--EEEEETTEEEESSPPTTPPTTPPPP--------S----HHHHHHHHHHHHHHHHHHHHT--HHHHHHHHHTTTT-S-HHHHHHHHHHHHHH-

Foldseek 3Di:
DDDDWDWDDPDPPDIHTPDDDPPADPPDDDDDDDDPPCPPDPCPVVNVLLVVLVVVLVVVCVVVVHDPVRLVVCVVVCNPPDDPSNVVNVVSVVVNVD

Sequence (98 aa):
MSEVINAIYEGNGLVRLEKEPQGVKPHERLAILIVPIRVSKELSPEKAGASSLRQQLQGFEERYSLETPEFYARFIKGEMGDSRDFIVWAGLHELLQR

pLDDT: mean 77.39, std 12.99, range [43.84, 92.62]